Protein AF-A0A2R7M3J7-F1 (afdb_monomer)

Radius of gyration: 14.85 Å; Cα contacts (8 Å, |Δi|>4): 138; chains: 1; bounding box: 36×23×35 Å

Nearest PDB structures (foldseek):
  6a7k-assembly3_B  TM=7.528E-01  e=6.688E-01  Thermosynechococcus vestitus BP-1
  6khi-assembly1_S  TM=6.284E-01  e=4.270E-01  Thermosynechococcus vestitus BP-1
  4qw2-assembly2_B  TM=7.521E-01  e=1.466E+00  Homo sapiens
  4ova-assembly1_C  TM=7.135E-01  e=1.735E+00  Homo sapiens
  2bkd-assembly1_N  TM=5.901E-01  e=1.239E+00  Homo sapiens

Foldseek 3Di:
DVVVVVVPPDDPVDDPCNQPPDDKDFDPDWFWKWFFDPDPPDHTDTAIWTFGIGDPFWTWIWGDDVPGTDTDIDTPVRIDGDDDDDD

Structure (mmCIF, N/CA/C/O backbone):
data_AF-A0A2R7M3J7-F1
#
_entry.id   AF-A0A2R7M3J7-F1
#
loop_
_atom_site.group_PDB
_atom_site.id
_atom_site.type_symbol
_atom_site.label_atom_id
_atom_site.label_alt_id
_atom_site.label_comp_id
_atom_site.label_asym_id
_atom_site.label_entity_id
_atom_site.label_seq_id
_atom_site.pdbx_PDB_ins_code
_atom_site.Cartn_x
_atom_site.Cartn_y
_atom_site.Cartn_z
_atom_site.occupancy
_atom_site.B_iso_or_equiv
_atom_site.auth_seq_id
_atom_site.auth_comp_id
_atom_site.auth_asym_id
_atom_site.auth_atom_id
_atom_site.pdbx_PDB_model_num
ATOM 1 N N . MET A 1 1 ? -25.017 14.587 -17.559 1.00 51.41 1 MET A N 1
ATOM 2 C CA . MET A 1 1 ? -23.654 14.894 -17.062 1.00 51.41 1 MET A CA 1
ATOM 3 C C . MET A 1 1 ? -23.011 13.674 -16.396 1.00 51.41 1 MET A C 1
ATOM 5 O O . MET A 1 1 ? -21.942 13.277 -16.834 1.00 51.41 1 MET A O 1
ATOM 9 N N . VAL A 1 2 ? -23.700 13.004 -15.460 1.00 53.03 2 VAL A N 1
ATOM 10 C C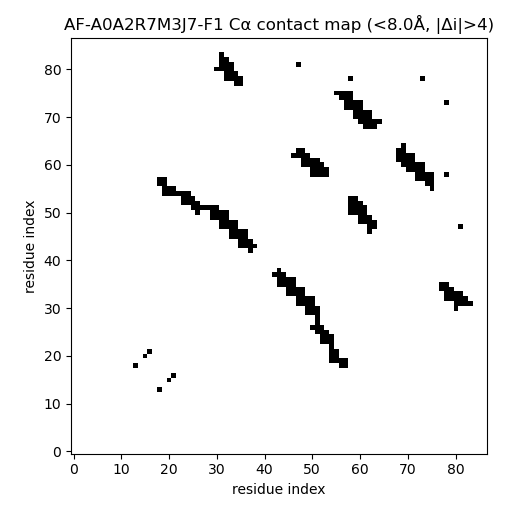A . VAL A 1 2 ? -23.243 11.767 -14.779 1.00 53.03 2 VAL A CA 1
ATOM 11 C C . VAL A 1 2 ? -22.827 10.641 -15.741 1.00 53.03 2 VAL A C 1
ATOM 13 O O . VAL A 1 2 ? -21.753 10.074 -15.588 1.00 53.03 2 VAL A O 1
ATOM 16 N N . ALA A 1 3 ? -23.609 10.374 -16.792 1.00 59.28 3 ALA A N 1
ATOM 17 C CA . ALA A 1 3 ? -23.311 9.302 -17.753 1.00 59.28 3 ALA A CA 1
ATOM 18 C C . ALA A 1 3 ? -21.958 9.463 -18.480 1.00 59.28 3 ALA A C 1
ATOM 20 O O . ALA A 1 3 ? -21.274 8.480 -18.743 1.00 59.28 3 ALA A O 1
ATOM 21 N N . ARG A 1 4 ? -21.542 10.706 -18.767 1.00 56.31 4 ARG A N 1
ATOM 22 C CA . ARG A 1 4 ? -20.263 10.998 -19.436 1.00 56.31 4 ARG A CA 1
ATOM 23 C C . ARG A 1 4 ? -19.070 10.810 -18.492 1.00 56.31 4 ARG A C 1
ATOM 25 O O . ARG A 1 4 ? -18.003 10.423 -18.945 1.00 56.31 4 ARG A O 1
ATOM 32 N N . VAL A 1 5 ? -19.274 11.053 -17.196 1.00 56.59 5 VAL A N 1
ATOM 33 C CA . VAL A 1 5 ? -18.271 10.834 -16.143 1.00 56.59 5 VAL A CA 1
ATOM 34 C C . VAL A 1 5 ? -18.072 9.337 -15.906 1.00 56.59 5 VAL A C 1
ATOM 36 O O . VAL A 1 5 ? -16.937 8.874 -15.910 1.00 56.59 5 VAL A O 1
ATOM 39 N N . LEU A 1 6 ? -19.159 8.564 -15.813 1.00 53.69 6 LEU A N 1
ATOM 40 C CA . LEU A 1 6 ? -19.094 7.105 -15.651 1.00 53.69 6 LEU A CA 1
ATOM 41 C C . LEU A 1 6 ? -18.382 6.414 -16.825 1.00 53.69 6 LEU A C 1
ATOM 43 O O . LEU A 1 6 ? -17.591 5.505 -16.607 1.00 53.69 6 LEU A O 1
ATOM 47 N N . ALA A 1 7 ? -18.598 6.889 -18.055 1.00 58.31 7 ALA A N 1
ATOM 48 C CA . ALA A 1 7 ? -17.933 6.362 -19.249 1.00 58.31 7 ALA A CA 1
ATOM 49 C C . ALA A 1 7 ? -16.429 6.697 -19.341 1.00 58.31 7 ALA A C 1
ATOM 51 O O . ALA A 1 7 ? -15.726 6.104 -20.153 1.00 58.31 7 ALA A O 1
ATOM 52 N N . SER A 1 8 ? -15.933 7.648 -18.538 1.00 56.81 8 SER A N 1
ATOM 53 C CA . SER A 1 8 ? -14.508 8.020 -18.490 1.00 56.81 8 SER A CA 1
ATOM 54 C C . SER A 1 8 ? -13.709 7.295 -17.404 1.00 56.81 8 SER A C 1
ATOM 56 O O . SER A 1 8 ? -12.499 7.492 -17.299 1.00 56.81 8 SER A O 1
ATOM 58 N N . ILE A 1 9 ? -14.362 6.456 -16.596 1.00 58.94 9 ILE A N 1
ATOM 59 C CA . ILE A 1 9 ? -13.682 5.636 -15.595 1.00 58.94 9 ILE A CA 1
ATOM 60 C C . ILE A 1 9 ? -13.017 4.479 -16.343 1.00 58.94 9 ILE A C 1
ATOM 62 O O . ILE A 1 9 ? -13.704 3.644 -16.931 1.00 58.94 9 ILE A O 1
ATOM 66 N N . ALA A 1 10 ? -11.681 4.444 -16.351 1.00 56.72 10 ALA A N 1
ATOM 67 C CA . ALA A 1 10 ? -10.939 3.299 -16.873 1.00 56.72 10 ALA A CA 1
ATOM 68 C C . ALA A 1 10 ? -11.472 2.023 -16.198 1.00 56.72 10 ALA A C 1
ATOM 70 O O . ALA A 1 10 ? -11.655 2.038 -14.978 1.00 56.72 10 ALA A O 1
ATOM 71 N N . PRO A 1 11 ? -11.757 0.945 -16.950 1.00 50.12 11 PRO A N 1
ATOM 72 C CA . PRO A 1 11 ? -12.387 -0.236 -16.385 1.00 50.12 11 PRO A CA 1
ATOM 73 C C . PRO A 1 11 ? -11.490 -0.807 -15.286 1.00 50.12 11 PRO A C 1
ATOM 75 O O . PRO A 1 11 ? -10.450 -1.402 -15.566 1.00 50.12 11 PRO A O 1
ATOM 78 N N . CYS A 1 12 ? -11.890 -0.635 -14.025 1.00 57.66 12 CYS A N 1
ATOM 79 C CA . CYS A 1 12 ? -11.407 -1.512 -12.979 1.00 57.66 12 CYS A CA 1
ATOM 80 C C . CYS A 1 12 ? -12.154 -2.836 -13.174 1.00 57.66 12 CYS A C 1
ATOM 82 O O . CYS A 1 12 ? -13.380 -2.906 -13.144 1.00 57.66 12 CYS A O 1
ATOM 84 N N . THR A 1 13 ? -11.417 -3.902 -13.463 1.00 61.34 13 THR A N 1
ATOM 85 C CA . THR A 1 13 ? -11.978 -5.242 -13.709 1.00 61.34 13 THR A CA 1
ATOM 86 C C . THR A 1 13 ? -12.502 -5.918 -12.443 1.00 61.34 13 THR A C 1
ATOM 88 O O . THR A 1 13 ? -13.021 -7.028 -12.498 1.00 61.34 13 THR A O 1
ATOM 91 N N . LEU A 1 14 ? -12.363 -5.263 -11.295 1.00 61.75 14 LEU A N 1
ATOM 92 C CA . LEU A 1 14 ? -12.672 -5.803 -9.986 1.00 61.75 14 LEU A CA 1
ATOM 93 C C . LEU A 1 14 ? -13.831 -5.007 -9.392 1.00 61.75 14 LEU A C 1
ATOM 95 O O . LEU A 1 14 ? -13.756 -3.782 -9.299 1.00 61.75 14 LEU A O 1
ATOM 99 N N . GLN A 1 15 ? -14.881 -5.713 -8.970 1.00 69.06 15 GLN A N 1
ATOM 100 C CA . GLN A 1 15 ? -16.029 -5.109 -8.293 1.00 69.06 15 GLN A CA 1
ATOM 101 C C . GLN A 1 15 ? -15.561 -4.357 -7.033 1.00 69.06 15 GLN A C 1
ATOM 103 O O . GLN A 1 15 ? -14.586 -4.806 -6.423 1.00 69.06 15 GLN A O 1
ATOM 108 N N . PRO A 1 16 ? -16.210 -3.254 -6.616 1.00 66.44 16 PRO A N 1
ATOM 109 C CA . PRO A 1 16 ? -15.790 -2.467 -5.451 1.00 66.44 16 PRO A CA 1
ATOM 110 C C . PRO A 1 16 ? -15.527 -3.309 -4.194 1.00 66.44 16 PRO A C 1
ATOM 112 O O . PRO A 1 16 ? -14.521 -3.115 -3.515 1.00 66.44 16 PRO A O 1
ATOM 115 N N . GLU A 1 17 ? -16.360 -4.321 -3.956 1.00 71.00 17 GLU A N 1
ATOM 116 C CA . GLU A 1 17 ? -16.284 -5.248 -2.821 1.00 71.00 17 GLU A CA 1
ATOM 117 C C . GLU A 1 17 ? -14.996 -6.086 -2.833 1.00 71.00 17 GLU A C 1
ATOM 119 O O . GLU A 1 17 ? -14.519 -6.533 -1.789 1.00 71.00 17 GLU A O 1
ATOM 124 N N . THR A 1 18 ? -14.392 -6.264 -4.010 1.00 74.38 18 THR A N 1
ATOM 125 C CA . THR A 1 18 ? -13.127 -6.989 -4.186 1.00 74.38 18 THR A CA 1
ATOM 126 C C . THR A 1 18 ? -11.972 -6.285 -3.477 1.00 74.38 18 THR A C 1
ATOM 128 O O . THR A 1 18 ? -11.022 -6.933 -3.049 1.00 74.38 18 THR A O 1
ATOM 131 N N . TRP A 1 19 ? -12.063 -4.966 -3.304 1.00 78.12 19 TRP A N 1
ATOM 132 C CA . TRP A 1 19 ? -11.043 -4.135 -2.664 1.00 78.12 19 TRP A CA 1
ATOM 133 C C . TRP A 1 19 ? -11.409 -3.835 -1.206 1.00 78.12 19 TRP A C 1
ATOM 135 O O . TRP A 1 19 ? -10.760 -3.004 -0.580 1.00 78.12 19 TRP A O 1
ATOM 145 N N . GLY A 1 20 ? -12.429 -4.502 -0.655 1.00 83.56 20 GLY A N 1
ATOM 146 C CA . GLY A 1 20 ? -12.913 -4.357 0.718 1.00 83.56 20 GLY A CA 1
ATOM 147 C C . GLY A 1 20 ? -14.402 -4.030 0.777 1.00 83.56 20 GLY A C 1
ATOM 148 O O . GLY A 1 20 ? -14.943 -3.352 -0.093 1.00 83.56 20 GLY A O 1
ATOM 149 N N . SER A 1 21 ? -15.078 -4.525 1.814 1.00 86.81 21 SER A N 1
ATOM 150 C CA . SER A 1 21 ? -16.515 -4.283 1.999 1.00 86.81 21 SER A CA 1
ATOM 151 C C . SER A 1 21 ? -16.804 -2.902 2.590 1.00 86.81 21 SER A C 1
ATOM 153 O O . SER A 1 21 ? -17.957 -2.475 2.627 1.00 86.81 21 SER A O 1
ATOM 155 N N . ARG A 1 22 ? -15.781 -2.224 3.127 1.00 90.56 22 ARG A N 1
ATOM 156 C CA . ARG A 1 22 ? -15.906 -0.879 3.689 1.00 90.56 22 ARG A CA 1
ATOM 157 C C . ARG A 1 22 ? -15.504 0.181 2.661 1.00 90.56 22 ARG A C 1
ATOM 159 O O . ARG A 1 22 ? -14.558 -0.041 1.897 1.00 90.56 22 ARG A O 1
ATOM 166 N N . PRO A 1 23 ? -16.165 1.353 2.670 1.00 88.19 23 PRO A N 1
ATOM 167 C CA . PRO A 1 23 ? -15.713 2.503 1.900 1.00 88.19 23 PRO A CA 1
ATOM 168 C C . PRO A 1 23 ? -14.266 2.872 2.231 1.00 88.19 23 PRO A C 1
ATOM 170 O O . PRO A 1 23 ? -13.775 2.615 3.330 1.00 88.19 23 PRO A O 1
ATOM 173 N N . ILE A 1 24 ? -13.598 3.511 1.276 1.00 90.69 24 ILE A N 1
ATOM 174 C CA . ILE A 1 24 ? -12.294 4.119 1.514 1.00 90.69 24 ILE A CA 1
ATOM 175 C C . ILE A 1 24 ? -12.441 5.310 2.457 1.00 90.69 24 ILE A C 1
ATOM 177 O O . ILE A 1 24 ? -13.181 6.248 2.165 1.00 90.69 24 ILE A O 1
ATOM 181 N N . GLU A 1 25 ? -11.665 5.300 3.537 1.00 94.06 25 GLU A N 1
ATOM 182 C CA . GLU A 1 25 ? -11.478 6.453 4.411 1.00 94.06 25 GLU A CA 1
ATOM 183 C C . GLU A 1 25 ? -10.152 7.139 4.081 1.00 94.06 25 GLU A C 1
ATOM 185 O O . GLU A 1 25 ? -9.100 6.495 4.045 1.00 94.06 25 GLU A O 1
ATOM 190 N N . TRP A 1 26 ? -10.199 8.450 3.856 1.00 94.69 26 TRP A N 1
ATOM 191 C CA . TRP A 1 26 ? -9.014 9.284 3.667 1.00 94.69 26 TRP A CA 1
ATOM 192 C C . TRP A 1 26 ? -8.526 9.799 5.018 1.00 94.69 26 TRP A C 1
ATOM 194 O O . TRP A 1 26 ? -9.315 10.270 5.838 1.00 94.69 26 TRP A O 1
ATOM 204 N N . TYR A 1 27 ? -7.227 9.687 5.269 1.00 94.06 27 TYR A N 1
ATOM 205 C CA . TYR A 1 27 ? -6.624 10.120 6.522 1.00 94.06 27 TYR A CA 1
ATOM 206 C C . TYR A 1 27 ? -6.385 11.631 6.497 1.00 94.06 27 TYR A C 1
ATOM 208 O O . TYR A 1 27 ? -5.936 12.165 5.486 1.00 94.06 27 TYR A O 1
ATOM 216 N N . ALA A 1 28 ? -6.661 12.308 7.617 1.00 93.44 28 ALA A N 1
ATOM 217 C CA . ALA A 1 28 ? -6.370 13.736 7.769 1.00 93.44 28 ALA A CA 1
ATOM 218 C C . ALA A 1 28 ? -4.864 14.015 7.631 1.00 93.44 28 ALA A C 1
ATOM 220 O O . ALA A 1 28 ? -4.466 14.917 6.900 1.00 93.44 28 ALA A O 1
ATOM 221 N N . ASP A 1 29 ? -4.048 13.167 8.263 1.00 94.19 29 ASP A N 1
ATOM 222 C CA . ASP A 1 29 ? -2.594 13.191 8.171 1.00 94.19 29 ASP A CA 1
ATOM 223 C C . ASP A 1 29 ? -2.065 11.924 7.504 1.00 94.19 29 ASP A C 1
ATOM 225 O O . ASP A 1 29 ? -2.520 10.800 7.765 1.00 94.19 29 ASP A O 1
ATOM 229 N N . LYS A 1 30 ? -1.044 12.106 6.664 1.00 94.56 30 LYS A N 1
ATOM 230 C CA . LYS A 1 30 ? -0.332 11.004 6.021 1.00 94.56 30 LYS A CA 1
ATOM 231 C C . LYS A 1 30 ? 0.391 10.166 7.067 1.00 94.56 30 LYS A C 1
ATOM 233 O O . LYS A 1 30 ? 1.094 10.692 7.927 1.00 94.56 30 LYS A O 1
ATOM 238 N N . ARG A 1 31 ? 0.286 8.841 6.957 1.00 95.38 31 ARG A N 1
ATOM 239 C CA . ARG A 1 31 ? 0.968 7.914 7.872 1.00 95.38 31 ARG A CA 1
ATOM 240 C C . ARG A 1 31 ? 2.191 7.326 7.199 1.00 95.38 31 ARG A C 1
ATOM 242 O O . ARG A 1 31 ? 2.077 6.726 6.134 1.00 95.38 31 ARG A O 1
ATOM 249 N N . ALA A 1 32 ? 3.354 7.464 7.819 1.00 96.75 32 ALA A N 1
ATOM 250 C CA . ALA A 1 32 ? 4.561 6.842 7.303 1.00 96.75 32 ALA A CA 1
ATOM 251 C C . ALA A 1 32 ? 4.454 5.315 7.372 1.00 96.75 32 ALA A C 1
ATOM 253 O O . ALA A 1 32 ? 4.159 4.731 8.419 1.00 96.75 32 ALA A O 1
ATOM 254 N N . VAL A 1 33 ? 4.727 4.660 6.250 1.00 97.50 33 VAL A N 1
ATOM 255 C CA . VAL A 1 33 ? 4.673 3.204 6.138 1.00 97.50 33 VAL A CA 1
ATOM 256 C C . VAL A 1 33 ? 5.849 2.671 5.334 1.00 97.50 33 VAL A C 1
ATOM 258 O O . VAL A 1 33 ? 6.475 3.378 4.546 1.00 97.50 33 VAL A O 1
ATOM 261 N N . TRP A 1 34 ? 6.136 1.396 5.541 1.00 97.44 34 TRP A N 1
ATOM 262 C CA . TRP A 1 34 ? 6.849 0.575 4.579 1.00 97.44 34 TRP A CA 1
ATOM 263 C C . TRP A 1 34 ? 5.830 -0.163 3.722 1.00 97.44 34 TRP A C 1
ATOM 265 O O . TRP A 1 34 ? 4.900 -0.755 4.277 1.00 97.44 34 TRP A O 1
ATOM 275 N N . ALA A 1 35 ? 6.033 -0.177 2.408 1.00 96.88 35 ALA A N 1
ATOM 276 C CA . ALA A 1 35 ? 5.176 -0.888 1.468 1.00 96.88 35 ALA A CA 1
ATOM 277 C C . ALA A 1 35 ? 5.998 -1.778 0.535 1.00 96.88 35 ALA A C 1
ATOM 279 O O . ALA A 1 35 ? 7.050 -1.369 0.051 1.00 96.88 35 ALA A O 1
ATOM 280 N N . TRP A 1 36 ? 5.515 -2.988 0.264 1.00 95.75 36 TRP A N 1
ATOM 281 C CA . TRP A 1 36 ? 6.047 -3.811 -0.821 1.00 95.75 36 TRP A CA 1
ATOM 282 C C . TRP A 1 36 ? 5.495 -3.335 -2.158 1.00 95.75 36 TRP A C 1
ATOM 284 O O . TRP A 1 36 ? 4.283 -3.340 -2.371 1.00 95.75 36 TRP A O 1
ATOM 294 N N . ILE A 1 37 ? 6.394 -2.944 -3.056 1.00 91.31 37 ILE A N 1
ATOM 295 C CA . ILE A 1 37 ? 6.059 -2.349 -4.343 1.00 91.31 37 ILE A CA 1
ATOM 296 C C . ILE A 1 37 ? 6.602 -3.223 -5.466 1.00 91.31 37 ILE A C 1
ATOM 298 O O . ILE A 1 37 ? 7.793 -3.518 -5.506 1.00 91.31 37 ILE A O 1
ATOM 302 N N . THR A 1 38 ? 5.724 -3.619 -6.390 1.00 89.19 38 THR A N 1
ATOM 303 C CA . THR A 1 38 ? 6.125 -4.264 -7.647 1.00 89.19 38 THR A CA 1
ATOM 304 C C . THR A 1 38 ? 6.334 -3.192 -8.704 1.00 89.19 38 THR A C 1
ATOM 306 O O . THR A 1 38 ? 5.449 -2.370 -8.935 1.00 89.19 38 THR A O 1
ATOM 309 N N . TRP A 1 39 ? 7.496 -3.207 -9.345 1.00 83.81 39 TRP A N 1
ATOM 310 C CA . TRP A 1 39 ? 7.877 -2.228 -10.355 1.00 83.81 39 TRP A CA 1
ATOM 311 C C . TRP A 1 39 ? 7.795 -2.831 -11.759 1.00 83.81 39 TRP A C 1
ATOM 313 O O . TRP A 1 39 ? 7.984 -4.037 -11.916 1.00 83.81 39 TRP A O 1
ATOM 323 N N . PRO A 1 40 ? 7.572 -2.015 -12.802 1.00 82.75 40 PRO A N 1
ATOM 324 C CA . PRO A 1 40 ? 7.525 -2.510 -14.177 1.00 82.75 40 PRO A CA 1
ATOM 325 C C . PRO A 1 40 ? 8.893 -2.977 -14.700 1.00 82.75 40 PRO A C 1
ATOM 327 O O . PRO A 1 40 ? 8.958 -3.784 -15.619 1.00 82.75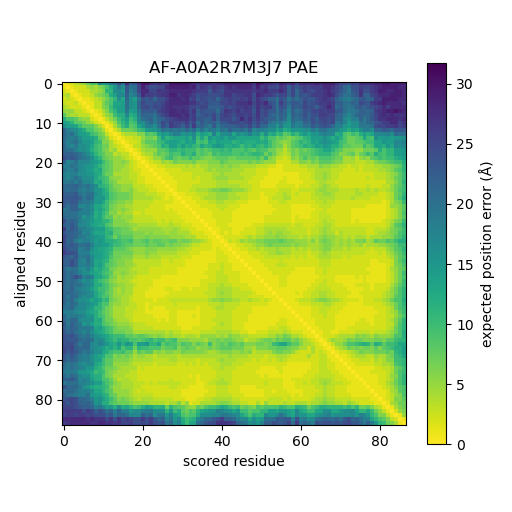 40 PRO A O 1
ATOM 330 N N . ASN A 1 41 ? 9.986 -2.453 -14.143 1.00 84.50 41 ASN A N 1
ATOM 331 C CA . ASN A 1 41 ? 11.340 -2.582 -14.686 1.00 84.50 41 ASN A CA 1
ATOM 332 C C . ASN A 1 41 ? 12.371 -3.111 -13.675 1.00 84.50 41 ASN A C 1
ATOM 334 O O . ASN A 1 41 ? 13.564 -3.118 -13.970 1.00 84.50 41 ASN A O 1
ATOM 338 N N . ARG A 1 42 ? 11.944 -3.521 -12.476 1.00 83.69 42 ARG A N 1
ATOM 339 C CA . ARG A 1 42 ? 12.832 -4.069 -11.442 1.00 83.69 42 ARG A CA 1
ATOM 340 C C . ARG A 1 42 ? 12.080 -5.001 -10.498 1.00 83.69 42 ARG A C 1
ATOM 342 O O . ARG A 1 42 ? 10.852 -5.021 -10.476 1.00 83.69 42 ARG A O 1
ATOM 349 N N . ALA A 1 43 ? 12.838 -5.769 -9.719 1.00 90.88 43 ALA A N 1
ATOM 350 C CA . ALA A 1 43 ? 12.284 -6.642 -8.693 1.00 90.88 43 ALA A CA 1
ATOM 351 C C . ALA A 1 43 ? 11.431 -5.856 -7.688 1.00 90.88 43 ALA A C 1
ATOM 353 O O . ALA A 1 43 ? 11.642 -4.659 -7.477 1.00 90.88 43 ALA A O 1
ATOM 354 N N . ALA A 1 44 ? 10.481 -6.545 -7.056 1.00 91.88 44 ALA A N 1
ATOM 355 C CA . ALA A 1 44 ? 9.693 -5.943 -5.996 1.00 91.88 44 ALA A CA 1
ATOM 356 C C . ALA A 1 44 ? 10.591 -5.566 -4.809 1.00 91.88 44 ALA A C 1
ATOM 358 O O . ALA A 1 44 ? 11.425 -6.360 -4.369 1.00 91.88 44 ALA A O 1
ATOM 359 N N . THR A 1 45 ? 10.411 -4.360 -4.285 1.00 94.44 45 THR A N 1
ATOM 360 C CA . THR A 1 45 ? 11.217 -3.817 -3.185 1.00 94.44 45 THR A CA 1
ATOM 361 C C . THR A 1 45 ? 10.322 -3.294 -2.070 1.00 94.44 45 THR A C 1
ATOM 363 O O . THR A 1 45 ? 9.160 -2.945 -2.290 1.00 94.44 45 THR A O 1
ATOM 366 N N . ARG A 1 46 ? 10.859 -3.264 -0.846 1.00 95.31 46 ARG A N 1
ATOM 367 C CA . ARG A 1 46 ? 10.197 -2.648 0.304 1.00 95.31 46 ARG 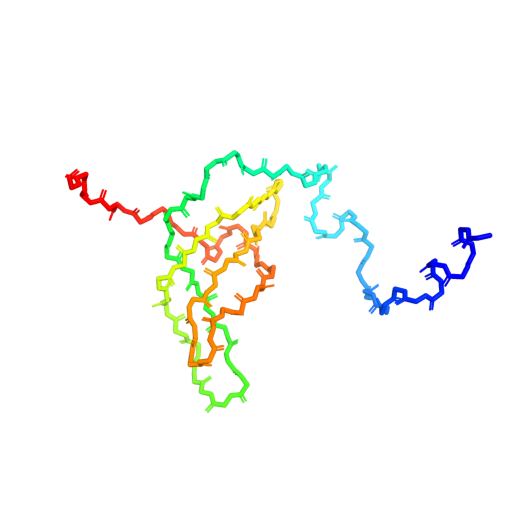A CA 1
ATOM 368 C C . ARG A 1 46 ? 10.600 -1.182 0.363 1.00 95.31 46 ARG A C 1
ATOM 370 O O . ARG A 1 46 ? 11.752 -0.872 0.646 1.00 95.31 46 ARG A O 1
ATOM 377 N N . GLU A 1 47 ? 9.648 -0.307 0.093 1.00 94.88 47 GLU A N 1
ATOM 378 C CA . GLU A 1 47 ? 9.882 1.114 -0.135 1.00 94.88 47 GLU A CA 1
ATOM 379 C C . GLU A 1 47 ? 9.271 1.959 0.988 1.00 94.88 47 GLU A C 1
ATOM 381 O O . GLU A 1 47 ? 8.224 1.598 1.547 1.00 94.88 47 GLU A O 1
ATOM 386 N N . PRO A 1 48 ? 9.909 3.085 1.346 1.00 96.00 48 PRO A N 1
ATOM 387 C CA . PRO A 1 48 ? 9.294 4.073 2.211 1.00 96.00 48 PRO A CA 1
ATOM 388 C C . PRO A 1 48 ? 8.135 4.753 1.474 1.00 96.00 48 PRO A C 1
ATOM 390 O O . PRO A 1 48 ? 8.292 5.206 0.344 1.00 96.00 48 PRO A O 1
ATOM 393 N N . ALA A 1 49 ? 6.977 4.857 2.119 1.00 96.19 49 ALA A N 1
ATOM 394 C CA . ALA A 1 49 ? 5.788 5.462 1.530 1.00 96.19 49 ALA A CA 1
ATOM 395 C C . ALA A 1 49 ? 4.939 6.190 2.582 1.00 96.19 49 ALA A C 1
ATOM 397 O O . ALA A 1 49 ? 5.208 6.144 3.790 1.00 96.19 49 ALA A O 1
ATOM 398 N N . TRP A 1 50 ? 3.891 6.850 2.102 1.00 97.38 50 TRP A N 1
ATOM 399 C CA . TRP A 1 50 ? 2.903 7.551 2.909 1.00 97.38 50 TRP A CA 1
ATOM 400 C C . TRP A 1 50 ? 1.514 6.988 2.637 1.00 97.38 50 TRP A C 1
ATOM 402 O O . TRP A 1 50 ? 1.030 7.064 1.516 1.00 97.38 50 TRP A O 1
ATOM 412 N N . ALA A 1 51 ? 0.855 6.436 3.650 1.00 97.06 51 ALA A N 1
ATOM 413 C CA . ALA A 1 51 ? -0.539 6.037 3.539 1.00 97.06 51 ALA A CA 1
ATOM 414 C C . ALA A 1 51 ? -1.446 7.268 3.650 1.00 97.06 51 ALA A C 1
ATOM 416 O O . ALA A 1 51 ? -1.381 8.000 4.642 1.00 97.06 51 ALA A O 1
ATOM 417 N N . THR A 1 52 ? -2.285 7.476 2.638 1.00 97.31 52 THR A N 1
ATOM 418 C CA . THR A 1 52 ? -3.214 8.612 2.510 1.00 97.31 52 THR A CA 1
ATOM 419 C C . THR A 1 52 ? -4.665 8.211 2.756 1.00 97.31 52 THR A C 1
ATOM 421 O O . THR A 1 52 ? -5.488 9.053 3.101 1.00 97.31 52 THR A O 1
ATOM 424 N N . GLY A 1 53 ? -4.985 6.924 2.635 1.00 96.25 53 GLY A N 1
ATOM 425 C CA . GLY A 1 53 ? -6.304 6.3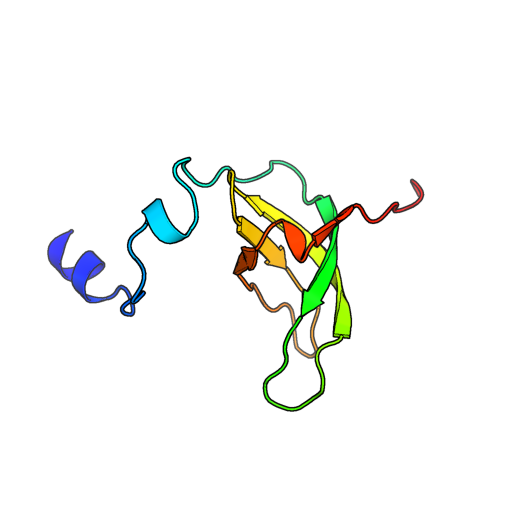83 2.937 1.00 96.25 53 GLY A CA 1
ATOM 426 C C . GLY A 1 53 ? -6.314 4.861 2.927 1.00 96.25 53 GLY A C 1
ATOM 427 O O . GLY A 1 53 ? -5.310 4.219 2.613 1.00 96.25 53 GLY A O 1
ATOM 428 N N . GLY A 1 54 ? -7.444 4.258 3.272 1.00 95.00 54 GLY A N 1
ATOM 429 C CA . GLY A 1 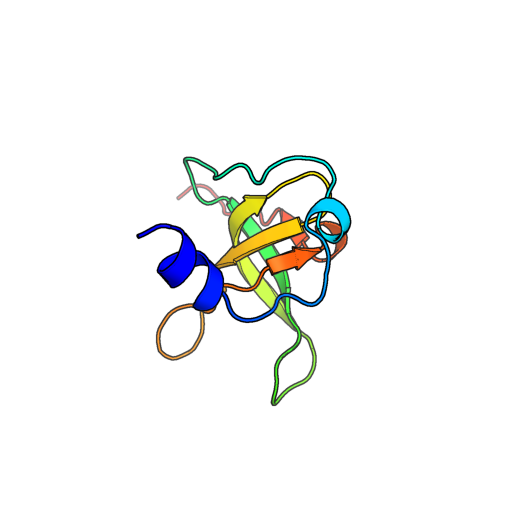54 ? -7.583 2.805 3.283 1.00 95.00 54 GLY A CA 1
ATOM 430 C C . GLY A 1 54 ? -8.960 2.332 3.723 1.00 95.00 54 GLY A C 1
ATOM 431 O O . GLY A 1 54 ? -9.774 3.113 4.205 1.00 95.00 54 GLY A O 1
ATOM 432 N N . ASN A 1 55 ? -9.191 1.029 3.603 1.00 94.19 55 ASN A N 1
ATOM 433 C CA . ASN A 1 55 ? -10.359 0.335 4.153 1.00 94.19 55 ASN A CA 1
ATOM 434 C C . ASN A 1 55 ? -9.940 -1.016 4.763 1.00 94.19 55 ASN A C 1
ATOM 436 O O . ASN A 1 55 ? -8.766 -1.244 5.045 1.00 94.19 55 ASN A O 1
ATOM 440 N N . ASP A 1 56 ? -10.859 -1.953 4.962 1.00 91.88 56 ASP A N 1
ATOM 441 C CA . ASP A 1 56 ? -10.562 -3.271 5.529 1.00 91.88 56 ASP A CA 1
ATOM 442 C C . ASP A 1 56 ? -9.528 -4.103 4.740 1.00 91.88 56 ASP A C 1
ATOM 444 O O . ASP A 1 56 ? -8.855 -4.942 5.343 1.00 91.88 56 ASP A O 1
ATOM 448 N N . ARG A 1 57 ? -9.320 -3.851 3.439 1.00 93.38 57 ARG A N 1
ATOM 449 C CA . ARG A 1 57 ? -8.425 -4.657 2.589 1.00 93.38 57 ARG A CA 1
ATOM 450 C C . ARG A 1 57 ? -7.295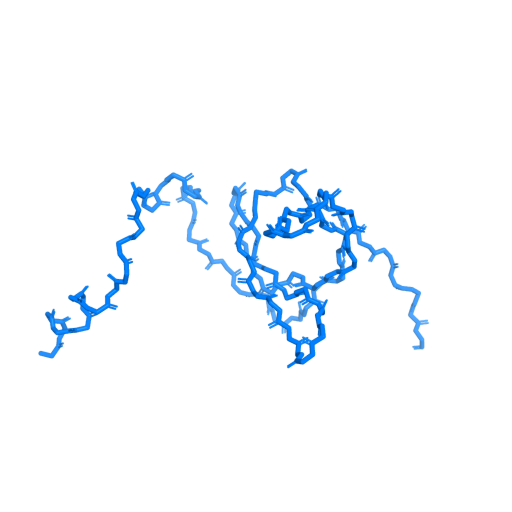 -3.897 1.926 1.00 93.38 57 ARG A C 1
ATOM 452 O O . ARG A 1 57 ? -6.239 -4.501 1.745 1.00 93.38 57 ARG A O 1
ATOM 459 N N . VAL A 1 58 ? -7.482 -2.631 1.573 1.00 94.38 58 VAL A N 1
ATOM 460 C CA . VAL A 1 58 ? -6.502 -1.867 0.797 1.00 94.38 58 VAL A CA 1
ATOM 461 C C . VAL A 1 58 ? -6.041 -0.601 1.504 1.00 94.38 58 VAL A C 1
ATOM 463 O O . VAL A 1 58 ? -6.689 -0.087 2.421 1.00 94.38 58 VAL A O 1
ATOM 466 N N . VAL A 1 59 ? -4.884 -0.119 1.067 1.00 96.25 59 VAL A N 1
ATOM 467 C CA . VAL A 1 59 ? -4.255 1.123 1.498 1.00 96.25 59 VAL A CA 1
ATOM 468 C C . VAL A 1 59 ? -3.849 1.905 0.254 1.00 96.25 59 VAL A C 1
ATOM 470 O O . VAL A 1 59 ? -3.246 1.357 -0.670 1.00 96.25 59 VAL A O 1
ATOM 473 N N . MET A 1 60 ? -4.179 3.189 0.255 1.00 95.69 60 MET A N 1
ATOM 474 C CA . MET A 1 60 ? -3.803 4.156 -0.767 1.00 95.69 60 MET A CA 1
ATOM 475 C C . MET A 1 60 ? -2.487 4.767 -0.329 1.00 95.69 60 MET A C 1
ATOM 477 O O . MET A 1 60 ? -2.373 5.254 0.801 1.00 95.69 60 MET A O 1
ATOM 481 N N . LEU A 1 61 ? -1.488 4.686 -1.198 1.00 96.12 61 LEU A N 1
ATOM 482 C CA . LEU A 1 61 ? -0.139 5.134 -0.901 1.00 96.12 61 LEU A CA 1
ATOM 483 C C . LEU A 1 61 ? 0.247 6.328 -1.759 1.00 96.12 61 LEU A C 1
ATOM 485 O O . LEU A 1 61 ? -0.238 6.495 -2.870 1.00 96.12 61 LEU A O 1
ATOM 489 N N . GLU A 1 62 ? 1.204 7.092 -1.259 1.00 95.88 62 GLU A N 1
ATOM 490 C CA . GLU A 1 62 ? 2.130 7.878 -2.057 1.00 95.88 62 GLU A CA 1
ATOM 491 C C . GLU A 1 62 ? 3.531 7.302 -1.856 1.00 95.88 62 GLU A C 1
ATOM 493 O O . GLU A 1 62 ? 4.075 7.299 -0.746 1.00 95.88 62 GLU A O 1
ATOM 498 N N . VAL A 1 63 ? 4.104 6.794 -2.939 1.00 94.19 63 VAL A N 1
ATOM 499 C CA . VAL A 1 63 ? 5.457 6.249 -2.998 1.00 94.19 63 VAL A CA 1
ATOM 500 C C . VAL A 1 63 ? 6.330 7.288 -3.700 1.00 94.19 63 VAL A C 1
ATOM 502 O O . VAL A 1 63 ? 6.093 7.563 -4.878 1.00 94.19 63 VAL A O 1
ATOM 505 N N . PRO A 1 64 ? 7.317 7.892 -3.019 1.00 91.94 64 PRO A N 1
ATOM 506 C CA . PRO A 1 64 ? 8.264 8.790 -3.665 1.00 91.94 64 PRO A CA 1
ATOM 507 C C . PR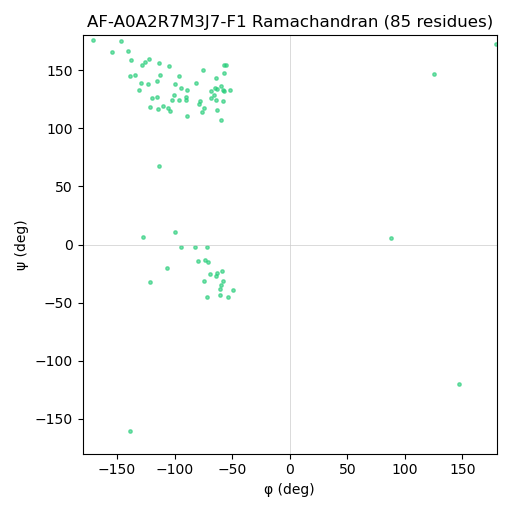O A 1 64 ? 8.979 8.079 -4.818 1.00 91.94 64 PRO A C 1
ATOM 509 O O . PRO A 1 64 ? 9.471 6.961 -4.656 1.00 91.94 64 PRO A O 1
ATOM 512 N N . CYS A 1 65 ? 9.040 8.718 -5.981 1.00 85.31 65 CYS A N 1
ATOM 513 C CA . CYS A 1 65 ? 9.751 8.201 -7.146 1.00 85.31 65 CYS A CA 1
ATOM 514 C C . CYS A 1 65 ? 10.474 9.336 -7.875 1.00 85.31 65 CYS A C 1
ATOM 516 O O . CYS A 1 65 ? 10.224 10.518 -7.629 1.00 85.31 65 CYS A O 1
ATOM 518 N N . GLU A 1 66 ? 11.381 8.988 -8.785 1.00 81.69 66 GLU A N 1
ATOM 519 C CA . GLU A 1 66 ? 12.031 9.984 -9.635 1.00 81.69 66 GLU A CA 1
ATOM 520 C C . GLU A 1 66 ? 10.961 10.760 -10.426 1.00 81.69 66 GLU A C 1
ATOM 522 O O . GLU A 1 66 ? 10.109 10.163 -11.082 1.00 81.69 66 GLU A O 1
ATOM 527 N N . GLY A 1 67 ? 10.948 12.090 -10.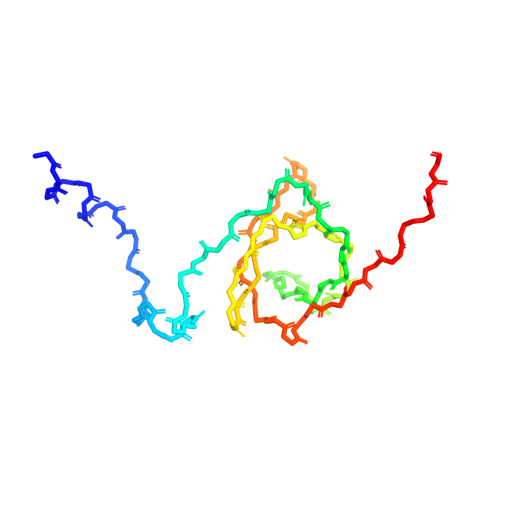292 1.00 79.19 67 GLY A N 1
ATOM 528 C CA . GLY A 1 67 ? 9.952 12.955 -10.935 1.00 79.19 67 GLY A CA 1
ATOM 529 C C . GLY A 1 67 ? 8.652 13.196 -10.153 1.00 79.19 67 GLY A C 1
ATOM 530 O O . GLY A 1 67 ? 7.763 13.857 -10.685 1.00 79.19 67 GLY A O 1
ATOM 531 N N . GLY A 1 68 ? 8.523 12.722 -8.906 1.00 87.38 68 GLY A N 1
ATOM 532 C CA . GLY A 1 68 ? 7.395 13.074 -8.037 1.00 87.38 68 GLY A CA 1
ATOM 533 C C . GLY A 1 68 ? 6.979 11.955 -7.087 1.00 87.38 68 GLY A C 1
ATOM 534 O O . GLY A 1 68 ? 7.746 11.523 -6.227 1.00 87.38 68 GLY A O 1
ATOM 535 N N . HIS A 1 69 ? 5.730 11.517 -7.210 1.00 85.50 69 HIS A N 1
ATOM 536 C CA . HIS A 1 69 ? 5.195 10.405 -6.438 1.00 85.50 69 HIS A CA 1
ATOM 537 C C . HIS A 1 69 ? 4.321 9.516 -7.317 1.00 85.50 69 HIS A C 1
ATOM 539 O O . HIS A 1 69 ? 3.593 9.986 -8.192 1.00 85.50 69 HIS A O 1
ATOM 545 N N . TRP A 1 70 ? 4.376 8.220 -7.045 1.00 87.56 70 TRP A N 1
ATOM 546 C CA . TRP A 1 70 ? 3.456 7.237 -7.585 1.00 87.56 70 TRP A CA 1
ATOM 547 C C . TRP A 1 70 ? 2.385 6.925 -6.539 1.00 87.56 70 TRP A C 1
ATOM 549 O O . TRP A 1 70 ? 2.704 6.793 -5.358 1.00 87.56 70 TRP A O 1
ATOM 559 N N . ALA A 1 71 ? 1.122 6.802 -6.956 1.00 91.00 71 ALA A N 1
ATOM 560 C CA . ALA A 1 71 ? -0.008 6.592 -6.052 1.00 91.00 71 ALA A CA 1
ATOM 561 C C . ALA A 1 71 ? -0.669 5.207 -6.217 1.00 91.00 71 ALA A C 1
ATOM 563 O O . ALA A 1 71 ? -1.792 5.119 -6.725 1.00 91.00 71 ALA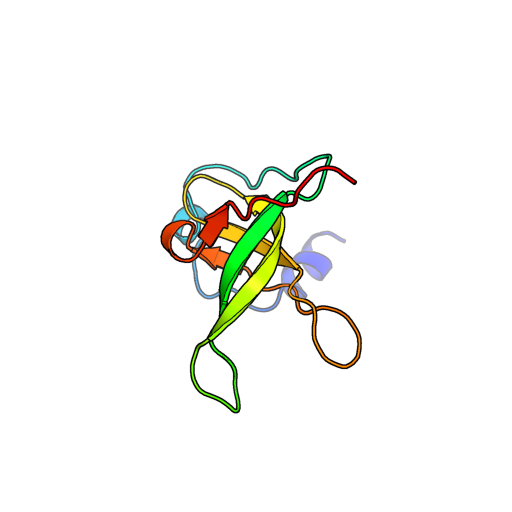 A O 1
ATOM 564 N N . PRO A 1 72 ? 0.013 4.099 -5.861 1.00 90.25 72 PRO A N 1
ATOM 565 C CA . PRO A 1 72 ? -0.571 2.771 -5.966 1.00 90.25 72 PRO A CA 1
ATOM 566 C C . PRO A 1 72 ? -1.595 2.506 -4.855 1.00 90.25 72 PRO A C 1
ATOM 568 O O . PRO A 1 72 ? -1.469 2.972 -3.719 1.00 90.25 72 PRO A O 1
ATOM 571 N N . VAL A 1 73 ? -2.577 1.665 -5.181 1.00 91.50 73 VAL A N 1
ATOM 572 C CA . VAL A 1 73 ? -3.448 1.001 -4.207 1.00 91.50 73 VAL A CA 1
ATOM 573 C C . VAL A 1 73 ? -2.881 -0.388 -3.952 1.00 91.50 73 VAL A C 1
ATOM 575 O O . VAL A 1 73 ? -2.679 -1.155 -4.895 1.00 91.50 73 VAL A O 1
ATOM 578 N N . VAL A 1 74 ? -2.611 -0.717 -2.692 1.00 92.75 74 VAL A N 1
ATOM 579 C CA . VAL A 1 74 ? -2.027 -2.010 -2.311 1.00 92.75 74 VAL A CA 1
ATOM 580 C C . VAL A 1 74 ? -2.869 -2.708 -1.258 1.00 92.75 74 VAL A C 1
ATOM 582 O O . VAL A 1 74 ? -3.591 -2.073 -0.493 1.00 92.75 74 VAL A O 1
ATOM 585 N N . TRP A 1 75 ? -2.741 -4.029 -1.174 1.00 93.88 75 TRP A N 1
ATOM 586 C CA . TRP A 1 75 ? -3.332 -4.793 -0.083 1.00 93.88 75 TRP A CA 1
ATOM 587 C C . TRP A 1 75 ? -2.716 -4.399 1.260 1.00 93.88 75 TRP A C 1
ATOM 589 O O . TRP A 1 75 ? -1.513 -4.171 1.378 1.00 93.88 75 TRP A O 1
ATOM 599 N N . ARG A 1 76 ? -3.537 -4.376 2.307 1.00 94.38 76 ARG A N 1
ATOM 600 C CA . ARG A 1 76 ? -3.148 -3.993 3.668 1.00 94.38 76 ARG A CA 1
ATOM 601 C C . ARG A 1 76 ? -2.009 -4.852 4.222 1.00 94.38 76 ARG A C 1
ATOM 603 O O . ARG A 1 76 ? -1.193 -4.344 4.978 1.00 94.38 76 ARG A O 1
ATOM 610 N N . ASN A 1 77 ? -1.923 -6.121 3.824 1.00 94.56 77 ASN A N 1
ATOM 611 C CA . ASN A 1 77 ? -0.840 -7.028 4.222 1.00 94.56 77 ASN A CA 1
ATOM 612 C C . ASN A 1 77 ? 0.506 -6.730 3.533 1.00 94.56 77 ASN A C 1
ATOM 614 O O . ASN A 1 77 ? 1.532 -7.230 3.983 1.00 94.56 77 ASN A O 1
ATOM 618 N N . ALA A 1 78 ? 0.524 -5.909 2.479 1.00 95.62 78 ALA A N 1
ATOM 619 C CA . ALA A 1 78 ? 1.749 -5.425 1.848 1.00 95.62 78 ALA A CA 1
ATOM 620 C C . ALA A 1 78 ? 2.350 -4.211 2.581 1.00 95.62 78 ALA A C 1
ATOM 622 O O . ALA A 1 78 ? 3.403 -3.717 2.174 1.00 95.62 78 ALA A O 1
ATOM 623 N N . VAL A 1 79 ? 1.691 -3.723 3.640 1.00 97.06 79 VAL A N 1
ATOM 624 C CA . VAL A 1 79 ? 2.024 -2.473 4.329 1.00 97.06 79 VAL A CA 1
ATOM 625 C C . VAL A 1 79 ? 2.285 -2.721 5.813 1.00 97.06 79 VAL A C 1
ATOM 627 O O . VAL A 1 79 ? 1.556 -3.446 6.484 1.00 97.06 79 VAL A O 1
ATOM 630 N N . SER A 1 80 ? 3.310 -2.066 6.351 1.00 97.12 80 SER A N 1
ATOM 631 C CA . SER A 1 80 ? 3.608 -2.033 7.790 1.00 97.12 80 SER A CA 1
ATOM 632 C C . SER A 1 80 ? 3.920 -0.604 8.222 1.00 97.12 80 SER A C 1
ATOM 634 O O . SER A 1 80 ? 4.514 0.142 7.448 1.00 97.12 80 SER A O 1
ATOM 636 N N . VAL A 1 81 ? 3.555 -0.220 9.446 1.00 95.38 81 VAL A N 1
ATOM 637 C CA . VAL A 1 81 ? 3.858 1.120 9.974 1.00 95.38 81 VAL A CA 1
ATOM 638 C C . VAL A 1 81 ? 5.370 1.345 10.002 1.00 95.38 81 VAL A C 1
ATOM 640 O O . VAL A 1 81 ? 6.135 0.458 10.385 1.00 95.38 81 VAL A O 1
ATOM 643 N N . ARG A 1 82 ? 5.799 2.534 9.579 1.00 94.50 82 ARG A N 1
ATOM 644 C CA . ARG A 1 82 ? 7.185 2.982 9.681 1.00 94.50 82 ARG A CA 1
ATOM 645 C C . ARG A 1 82 ? 7.257 4.002 10.805 1.00 94.50 82 ARG A C 1
ATOM 647 O O . ARG A 1 82 ? 6.624 5.049 10.711 1.00 94.50 82 ARG A O 1
ATOM 654 N N . GLN A 1 83 ? 8.017 3.694 11.853 1.00 85.31 83 GLN A N 1
ATOM 655 C CA . GLN A 1 83 ? 8.350 4.702 12.853 1.00 85.31 83 GLN A CA 1
ATOM 656 C C . GLN A 1 83 ? 9.191 5.779 12.173 1.00 85.31 83 GLN A C 1
ATOM 658 O O . GLN A 1 83 ? 10.187 5.478 11.516 1.00 85.31 83 GLN A O 1
ATOM 663 N N . VAL A 1 84 ? 8.729 7.016 12.278 1.00 71.00 84 VAL A N 1
ATOM 664 C CA . VAL A 1 84 ? 9.525 8.197 11.974 1.00 71.00 84 VAL A CA 1
ATOM 665 C C . VAL A 1 84 ? 9.746 8.825 13.329 1.00 71.00 84 VAL A C 1
ATOM 667 O O . VAL A 1 84 ? 8.768 9.107 14.024 1.00 71.00 84 VAL A O 1
ATOM 670 N N . ASP A 1 85 ? 11.001 8.945 13.740 1.00 61.88 85 ASP A N 1
ATOM 671 C CA . ASP A 1 85 ? 11.309 9.651 14.973 1.00 61.88 85 ASP A CA 1
ATOM 672 C C . ASP A 1 85 ? 10.766 11.078 14.843 1.00 61.88 85 ASP A C 1
ATOM 674 O O . ASP A 1 85 ? 10.897 11.709 13.790 1.00 61.88 85 ASP A O 1
ATOM 678 N N . ALA A 1 86 ? 10.066 11.546 15.877 1.00 55.62 86 ALA A N 1
ATOM 679 C CA . ALA A 1 86 ? 9.559 12.909 15.905 1.00 55.62 86 ALA A CA 1
ATOM 680 C C . ALA A 1 86 ? 10.765 13.860 15.895 1.00 55.62 86 ALA A C 1
ATOM 682 O O . ALA A 1 86 ? 11.587 13.811 16.810 1.00 55.62 86 ALA A O 1
ATOM 683 N N . ALA A 1 87 ? 10.883 14.650 14.828 1.00 48.66 87 ALA A N 1
ATOM 684 C CA . ALA A 1 87 ? 11.860 15.727 14.710 1.00 48.66 87 ALA A CA 1
ATOM 685 C C . ALA A 1 87 ? 11.424 16.952 15.520 1.00 48.66 87 ALA A C 1
ATOM 687 O O . ALA A 1 87 ? 10.197 17.205 15.580 1.00 48.66 87 ALA A O 1
#

Sequence (87 aa):
MVARVLASIAPCTLQPETWGSRPIEWYADKRAVWAWITWPNRAATREPAWATGGNDRVVMLEVPCEGGHWAPVVWRNAVSVRQVDAA

Mean predicted aligned error: 8.47 Å

Secondary structure (DSSP, 8-state):
-HHHHHTTS---SS-GGGG-SSPPEEEEEEEEEEEEE--SSS--EEEEEEEEEE-SSEEEEEEEETTEEE--EEEGGGEEE------

pLDDT: mean 83.84, std 15.15, range [48.66, 97.5]

Solvent-accessible surface area (backbone atoms only — not comparable to full-atom values): 5249 Å² total; per-residue (Å²): 115,67,69,65,56,62,72,65,55,75,85,69,93,59,60,72,61,76,57,22,89,50,71,77,44,72,48,96,63,71,41,52,23,37,32,63,43,81,50,99,88,50,77,68,43,80,39,71,30,30,37,43,27,33,41,85,35,26,31,32,35,39,33,73,46,96,94,52,67,44,71,55,77,42,52,44,89,45,48,45,84,38,91,68,83,87,127